Protein AF-A0A1G6M1L0-F1 (afdb_monomer)

Secondary structure (DSSP, 8-state):
-HHHHHHS-SS-EEEEE-S-GGGG-HHHHHHHHHHTTT-EEEEEPPTT-GGG-HHHHHHHHHIIIIITT---SSHHHHHHHHHHHHHHHHHS----------PPPTTS------GGGG---------PPP--------

pLDDT: mean 80.46, std 20.44, range [34.94, 97.5]

Radius of gyration: 22.29 Å; Cα contacts (8 Å, |Δi|>4): 56; chains: 1; bounding box: 56×70×55 Å

Mean predicted aligned error: 12.09 Å

Sequence (138 aa):
MEEVARTYPEGNVHVIWDNLNTHRAYGVWKSFNARHGERFFFHFTPLHASWVNQIELLFAIYTRRVLRHASHYSIFHLRQRTEDFIVQRNRAPQPFKWTFAGFELQTGEPKRIPADARSIRPSTSRRTPASSSSSHGA

Structure (mmCIF, N/CA/C/O backbone):
data_AF-A0A1G6M1L0-F1
#
_entry.id   AF-A0A1G6M1L0-F1
#
loop_
_atom_site.group_PDB
_atom_site.id
_atom_site.type_symbol
_atom_site.label_atom_id
_atom_site.label_alt_id
_atom_site.label_comp_id
_atom_site.label_asym_id
_atom_site.label_entity_id
_atom_site.label_seq_id
_atom_site.pdbx_PDB_ins_code
_atom_site.Cartn_x
_atom_site.Cartn_y
_atom_site.Cartn_z
_atom_site.occupancy
_atom_site.B_iso_or_equiv
_atom_site.auth_seq_id
_atom_site.auth_comp_id
_atom_site.auth_asym_id
_atom_site.auth_atom_id
_atom_site.pdbx_PDB_model_num
ATOM 1 N N . MET A 1 1 ? -10.101 0.063 -4.181 1.00 91.50 1 MET A N 1
ATOM 2 C CA . MET A 1 1 ? -10.795 -0.166 -2.893 1.00 91.50 1 MET A CA 1
ATOM 3 C C . MET A 1 1 ? -12.044 -1.024 -3.048 1.00 91.50 1 MET A C 1
ATOM 5 O O . MET A 1 1 ? -12.170 -1.967 -2.286 1.00 91.50 1 MET A O 1
ATOM 9 N N . GLU A 1 2 ? -12.906 -0.792 -4.046 1.00 95.88 2 GLU A N 1
ATOM 10 C CA . GLU A 1 2 ? -14.069 -1.673 -4.303 1.00 95.88 2 GLU A CA 1
ATOM 11 C C . GLU A 1 2 ? -13.680 -3.146 -4.508 1.00 95.88 2 GLU A C 1
ATOM 13 O O . GLU A 1 2 ? -14.261 -4.042 -3.907 1.00 95.88 2 GLU A O 1
ATOM 18 N N . GLU A 1 3 ? -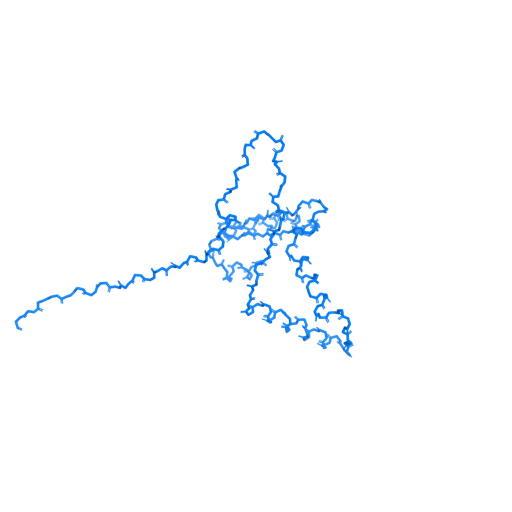12.628 -3.413 -5.286 1.00 96.44 3 GLU A N 1
ATOM 19 C CA . GLU A 1 3 ? -12.129 -4.780 -5.479 1.00 96.44 3 GLU A CA 1
ATOM 20 C C . GLU A 1 3 ? -11.635 -5.432 -4.179 1.00 96.44 3 GLU A C 1
ATOM 22 O O . GLU A 1 3 ? -11.869 -6.619 -3.957 1.00 96.44 3 GLU A O 1
ATOM 27 N N . VAL A 1 4 ? -10.999 -4.654 -3.298 1.00 95.00 4 VAL A N 1
ATOM 28 C CA . VAL A 1 4 ? -10.573 -5.124 -1.971 1.00 95.00 4 VAL A CA 1
ATOM 29 C C . VAL A 1 4 ? -11.801 -5.475 -1.138 1.00 95.00 4 VAL A C 1
ATOM 31 O O . VAL A 1 4 ? -11.840 -6.546 -0.541 1.00 95.00 4 VAL A O 1
ATOM 34 N N . ALA A 1 5 ? -12.828 -4.620 -1.150 1.00 96.62 5 ALA A N 1
ATOM 35 C CA . ALA A 1 5 ? -14.068 -4.874 -0.428 1.00 96.62 5 ALA A CA 1
ATOM 36 C C . ALA A 1 5 ? -14.776 -6.144 -0.914 1.00 96.62 5 ALA A C 1
ATOM 38 O O . ALA A 1 5 ? -15.233 -6.934 -0.094 1.00 96.62 5 ALA A O 1
ATOM 39 N N . ARG A 1 6 ? -14.796 -6.372 -2.232 1.00 96.81 6 ARG A N 1
ATOM 40 C CA . ARG A 1 6 ? -15.367 -7.578 -2.846 1.00 96.81 6 ARG A CA 1
ATOM 41 C C . ARG A 1 6 ? -14.563 -8.841 -2.528 1.00 96.81 6 ARG A C 1
ATOM 43 O O . ARG A 1 6 ? -15.150 -9.894 -2.314 1.00 96.81 6 ARG A O 1
ATOM 50 N N . THR A 1 7 ? -13.235 -8.749 -2.535 1.00 96.06 7 THR A N 1
ATOM 51 C CA . THR A 1 7 ? -12.343 -9.892 -2.269 1.00 96.06 7 THR A CA 1
ATOM 52 C C . THR A 1 7 ? -12.382 -10.313 -0.800 1.00 96.06 7 THR A C 1
ATOM 54 O O . THR A 1 7 ? -12.315 -11.502 -0.499 1.00 96.06 7 THR A O 1
ATOM 57 N N . TYR A 1 8 ? -12.527 -9.349 0.110 1.00 94.88 8 TYR A N 1
ATOM 58 C CA . TYR A 1 8 ? -12.589 -9.573 1.553 1.00 94.88 8 TYR A CA 1
ATOM 59 C C . TYR A 1 8 ? -13.912 -9.033 2.101 1.00 94.88 8 TYR A C 1
ATOM 61 O O . TYR A 1 8 ? -13.888 -7.958 2.696 1.00 94.88 8 TYR A O 1
ATOM 69 N N . PRO A 1 9 ? -15.059 -9.701 1.879 1.00 95.25 9 PRO A N 1
ATOM 70 C CA . PRO A 1 9 ? -16.379 -9.150 2.206 1.00 95.25 9 PRO A CA 1
ATOM 71 C C . PRO A 1 9 ? -16.593 -8.949 3.709 1.00 95.25 9 PRO A C 1
ATOM 73 O O . PRO A 1 9 ? -17.235 -7.985 4.110 1.00 95.25 9 PRO A O 1
ATOM 76 N N . GLU A 1 10 ? -15.979 -9.803 4.526 1.00 94.50 10 GLU A N 1
ATOM 77 C CA . GLU A 1 10 ? -16.162 -9.837 5.974 1.00 94.50 10 GLU A CA 1
ATOM 78 C C . GLU A 1 10 ? -14.927 -9.348 6.736 1.00 94.50 10 GLU A C 1
ATOM 80 O O . GLU A 1 10 ? -13.798 -9.381 6.237 1.00 94.50 10 GLU A O 1
ATOM 85 N N . GLY A 1 11 ? -15.154 -8.946 7.986 1.00 95.38 11 GLY A N 1
ATOM 86 C CA . GLY A 1 11 ? -14.108 -8.559 8.926 1.00 95.38 11 GLY A CA 1
ATOM 87 C C . GLY A 1 11 ? -13.559 -7.144 8.730 1.00 95.38 11 GLY A C 1
ATOM 88 O O . GLY A 1 11 ? -13.833 -6.451 7.743 1.00 95.38 11 GLY A O 1
ATOM 89 N N . ASN A 1 12 ? -12.766 -6.732 9.719 1.00 96.88 12 ASN A N 1
ATOM 90 C CA . ASN A 1 12 ? -12.126 -5.423 9.757 1.00 96.88 12 ASN A CA 1
ATOM 91 C C . ASN A 1 12 ? -10.949 -5.374 8.778 1.00 96.88 12 ASN A C 1
ATOM 93 O O . ASN A 1 12 ? -10.060 -6.227 8.813 1.00 96.88 12 ASN A O 1
ATOM 97 N N . VAL A 1 13 ? -10.916 -4.341 7.938 1.00 96.38 13 VAL A N 1
ATOM 98 C CA . VAL A 1 13 ? -9.836 -4.103 6.976 1.00 96.38 13 VAL A CA 1
ATOM 99 C C . VAL A 1 13 ? -9.058 -2.870 7.402 1.00 96.38 13 VAL A C 1
ATOM 101 O O . VAL A 1 13 ? -9.550 -1.746 7.339 1.00 96.38 13 VAL A O 1
ATOM 104 N N . HIS A 1 14 ? -7.813 -3.080 7.814 1.00 94.38 14 HIS A N 1
ATOM 105 C CA . HIS A 1 14 ? -6.898 -1.998 8.152 1.00 94.38 14 HIS A CA 1
ATOM 106 C C . HIS A 1 14 ? -6.084 -1.601 6.921 1.00 94.38 14 HIS A C 1
ATOM 108 O O . HIS A 1 14 ? -5.327 -2.401 6.373 1.00 94.38 14 HIS A O 1
ATOM 114 N N . VAL A 1 15 ? -6.245 -0.356 6.489 1.00 93.56 15 VAL A N 1
ATOM 115 C CA . VAL A 1 15 ? -5.529 0.233 5.361 1.00 93.56 15 VAL A CA 1
ATOM 116 C C . VAL A 1 15 ? -4.445 1.143 5.918 1.00 93.56 15 VAL A C 1
ATOM 118 O O . VAL A 1 15 ? -4.747 2.098 6.628 1.00 93.56 15 VAL A O 1
ATOM 121 N N . ILE A 1 16 ? -3.188 0.845 5.597 1.00 91.25 16 ILE A N 1
ATOM 122 C CA . ILE A 1 16 ? -2.037 1.669 5.972 1.00 91.25 16 ILE A CA 1
ATOM 123 C C . ILE A 1 16 ? -1.654 2.535 4.770 1.00 91.25 16 ILE A C 1
ATOM 125 O O . ILE A 1 16 ? -1.342 2.002 3.704 1.00 91.25 16 ILE A O 1
ATOM 129 N N . TRP A 1 17 ? -1.683 3.854 4.933 1.00 91.19 17 TRP A N 1
ATOM 130 C CA . TRP A 1 17 ? -1.309 4.830 3.912 1.00 91.19 17 TRP A CA 1
ATOM 131 C C . TRP A 1 17 ? -0.026 5.568 4.265 1.00 91.19 17 TRP A C 1
ATOM 133 O O . TRP A 1 17 ? 0.287 5.797 5.436 1.00 91.19 17 TRP A O 1
ATOM 143 N N . ASP A 1 18 ? 0.687 5.987 3.222 1.00 90.19 18 ASP A N 1
ATOM 144 C CA . ASP A 1 18 ? 1.671 7.051 3.353 1.00 90.19 18 ASP A CA 1
ATOM 145 C C . ASP A 1 18 ? 0.979 8.423 3.456 1.00 90.19 18 ASP A C 1
ATOM 147 O O . ASP A 1 18 ? -0.247 8.546 3.482 1.00 90.19 18 ASP A O 1
ATOM 151 N N . ASN A 1 19 ? 1.779 9.482 3.542 1.00 89.81 19 ASN A N 1
ATOM 152 C CA . ASN A 1 19 ? 1.280 10.839 3.737 1.00 89.81 19 ASN A CA 1
ATOM 153 C C . ASN A 1 19 ? 0.986 11.594 2.428 1.00 89.81 19 ASN A C 1
ATOM 155 O O . ASN A 1 19 ? 0.848 12.820 2.462 1.00 89.81 19 ASN A O 1
ATOM 159 N N . LEU A 1 20 ? 0.876 10.909 1.284 1.00 88.00 20 LEU A N 1
ATOM 160 C CA . LEU A 1 20 ? 0.561 11.559 0.014 1.00 88.00 20 LEU A CA 1
ATOM 161 C C . LEU A 1 20 ? -0.839 12.202 0.052 1.00 88.00 20 LEU A C 1
ATOM 163 O O . LEU A 1 20 ? -1.811 11.608 0.520 1.00 88.00 20 LEU A O 1
ATOM 167 N N . ASN A 1 21 ? -0.963 13.424 -0.481 1.00 87.44 21 ASN A N 1
ATOM 168 C CA . ASN A 1 21 ? -2.194 14.227 -0.402 1.00 87.44 21 ASN A CA 1
ATOM 169 C C . ASN A 1 21 ? -3.442 13.517 -0.953 1.00 87.44 21 ASN A C 1
ATOM 171 O O . ASN A 1 21 ? -4.542 13.732 -0.449 1.00 87.44 21 ASN A O 1
ATOM 175 N N . THR A 1 22 ? -3.286 12.633 -1.940 1.00 87.25 22 THR A N 1
ATOM 176 C CA . THR A 1 22 ? -4.384 11.838 -2.514 1.00 87.25 22 THR A CA 1
ATOM 177 C C . THR A 1 22 ? -5.075 10.935 -1.491 1.00 87.25 22 THR A C 1
ATOM 179 O O . THR A 1 22 ? -6.252 10.613 -1.647 1.00 87.25 22 THR A O 1
ATOM 182 N N . HIS A 1 23 ? -4.389 10.551 -0.413 1.00 87.06 23 HIS A N 1
ATOM 183 C CA . HIS A 1 23 ? -4.969 9.747 0.662 1.00 87.06 23 HIS A CA 1
ATOM 184 C C . HIS A 1 23 ? -5.810 10.572 1.646 1.00 87.06 23 HIS A C 1
ATOM 186 O O . HIS A 1 23 ? -6.656 10.017 2.341 1.00 87.06 23 HIS A O 1
ATOM 192 N N . ARG A 1 24 ? -5.682 11.905 1.652 1.00 88.50 24 ARG A N 1
ATOM 193 C CA . ARG A 1 24 ? -6.420 12.806 2.559 1.00 88.50 24 ARG A CA 1
ATOM 194 C C . ARG A 1 24 ? -7.810 13.204 2.060 1.00 88.50 24 ARG A C 1
ATOM 196 O O . ARG A 1 24 ? -8.431 14.106 2.616 1.00 88.50 24 ARG A O 1
ATOM 203 N N . ALA A 1 25 ? -8.333 12.532 1.037 1.00 90.06 25 ALA A N 1
ATOM 204 C CA . ALA A 1 25 ? -9.700 12.712 0.554 1.00 90.06 25 ALA A CA 1
ATOM 205 C C . ALA A 1 25 ? -10.737 12.129 1.543 1.00 90.06 25 ALA A C 1
ATOM 207 O O . ALA A 1 25 ? -11.486 11.211 1.211 1.00 90.06 25 ALA A O 1
ATOM 208 N N . TYR A 1 26 ? -10.783 12.648 2.776 1.00 88.06 26 TYR A N 1
ATOM 209 C CA . TYR A 1 26 ? -11.549 12.083 3.894 1.00 88.06 26 TYR A CA 1
ATOM 210 C C . TYR A 1 26 ? -13.027 11.860 3.570 1.00 88.06 26 TYR A C 1
ATOM 212 O O . TYR A 1 26 ? -13.585 10.839 3.960 1.00 88.06 26 TYR A O 1
ATOM 220 N N . GLY A 1 27 ? -13.653 12.774 2.820 1.00 93.75 27 GLY A N 1
ATOM 221 C CA . GLY A 1 27 ? -15.043 12.622 2.384 1.00 93.75 27 GLY A CA 1
ATOM 222 C C . GLY A 1 27 ? -15.254 11.369 1.531 1.00 93.75 27 GLY A C 1
ATOM 223 O O . GLY A 1 27 ? -16.160 10.588 1.804 1.00 93.75 27 GLY A O 1
ATOM 224 N N . VAL A 1 28 ? -14.362 11.121 0.566 1.00 94.38 28 VAL A N 1
ATOM 225 C CA . VAL A 1 28 ? -14.421 9.942 -0.314 1.00 94.38 28 VAL A CA 1
ATOM 226 C C . VAL A 1 28 ? -14.307 8.658 0.501 1.00 94.38 28 VAL A C 1
ATOM 228 O O . VAL A 1 28 ? -15.101 7.736 0.319 1.00 94.38 28 VAL A O 1
ATOM 231 N N . TRP A 1 29 ? -13.356 8.602 1.434 1.00 94.81 29 TRP A N 1
ATOM 232 C CA . TRP A 1 29 ? -13.102 7.401 2.231 1.00 94.81 29 TRP A CA 1
ATOM 233 C C . TRP A 1 29 ? -14.160 7.154 3.301 1.00 94.81 29 TRP A C 1
ATOM 235 O O . TRP A 1 29 ? -14.521 6.002 3.537 1.00 94.81 29 TRP A O 1
ATOM 245 N N . LYS A 1 30 ? -14.727 8.219 3.877 1.00 95.38 30 LYS A N 1
ATOM 246 C CA . LYS A 1 30 ? -15.879 8.133 4.779 1.00 95.38 30 LYS A CA 1
ATOM 247 C C . LYS A 1 30 ? -17.104 7.584 4.047 1.00 95.38 30 LYS A C 1
ATOM 249 O O . LYS A 1 30 ? -17.701 6.616 4.510 1.00 95.38 30 LYS A O 1
ATOM 254 N N . SER A 1 31 ? -17.441 8.142 2.883 1.00 97.06 31 SER A N 1
ATOM 255 C CA . SER A 1 31 ? -18.556 7.657 2.060 1.00 97.06 31 SER A CA 1
ATOM 256 C C . SER A 1 31 ? -18.330 6.232 1.555 1.00 97.06 31 SER A C 1
ATOM 258 O O . SER A 1 31 ? -19.268 5.444 1.506 1.00 97.06 31 SER A O 1
ATOM 260 N N . PHE A 1 32 ? -17.094 5.875 1.195 1.00 96.94 32 PHE A N 1
ATOM 261 C CA . PHE A 1 32 ? -16.733 4.498 0.864 1.00 96.94 32 PHE A CA 1
ATOM 262 C C . PHE A 1 32 ? -16.967 3.560 2.054 1.00 96.94 32 PHE A C 1
ATOM 264 O O . PHE A 1 32 ? -17.650 2.555 1.897 1.00 96.94 32 PHE A O 1
ATOM 271 N N . ASN A 1 33 ? -16.465 3.896 3.244 1.00 97.00 33 ASN A N 1
ATOM 272 C CA . ASN A 1 33 ? -16.583 3.021 4.408 1.00 97.00 33 ASN A CA 1
ATOM 273 C C . ASN A 1 33 ? -18.043 2.821 4.847 1.00 97.00 33 ASN A C 1
ATOM 275 O O . ASN A 1 33 ? -18.448 1.699 5.136 1.00 97.00 33 ASN A O 1
ATOM 279 N N . ALA A 1 34 ? -18.856 3.882 4.808 1.00 97.50 34 ALA A N 1
ATOM 280 C CA . ALA A 1 34 ? -20.285 3.804 5.113 1.00 97.50 34 ALA A CA 1
ATOM 281 C C . ALA A 1 34 ? -21.033 2.832 4.180 1.00 97.50 34 ALA A C 1
ATOM 283 O O . ALA A 1 34 ? -21.875 2.062 4.633 1.00 97.50 34 ALA A O 1
ATOM 284 N N . ARG A 1 35 ? -20.685 2.803 2.883 1.00 97.19 35 ARG A N 1
ATOM 285 C CA . ARG A 1 35 ? -21.260 1.844 1.918 1.00 97.19 35 ARG A CA 1
ATOM 286 C C . ARG A 1 35 ? -20.845 0.394 2.173 1.00 97.19 35 ARG A C 1
ATOM 288 O O . ARG A 1 35 ? -21.503 -0.509 1.671 1.00 97.19 35 ARG A O 1
ATOM 295 N N . HIS A 1 36 ? -19.767 0.180 2.922 1.00 96.81 36 HIS A N 1
ATOM 296 C CA . HIS A 1 36 ? -19.167 -1.131 3.173 1.00 96.81 36 HIS A CA 1
ATOM 297 C C . HIS A 1 36 ? -19.256 -1.557 4.646 1.00 96.81 36 HIS A C 1
ATOM 299 O O . HIS A 1 36 ? -18.444 -2.361 5.097 1.00 96.81 36 HIS A O 1
ATOM 305 N N . GLY A 1 37 ? -20.232 -1.031 5.395 1.00 96.12 37 GLY A N 1
ATOM 306 C CA . GLY A 1 37 ? -20.527 -1.473 6.764 1.00 96.12 37 GLY A CA 1
ATOM 307 C C . GLY A 1 37 ? -19.519 -1.009 7.818 1.00 96.12 37 GLY A C 1
ATOM 308 O O . GLY A 1 37 ? -19.313 -1.703 8.805 1.00 96.12 37 GLY A O 1
ATOM 309 N N . GLU A 1 38 ? -18.856 0.128 7.592 1.00 96.88 38 GLU A N 1
ATOM 310 C CA . GLU A 1 38 ? -17.917 0.769 8.531 1.00 96.88 38 GLU A CA 1
ATOM 311 C C . GLU A 1 38 ? -16.696 -0.072 8.954 1.00 96.88 38 GLU A C 1
ATOM 313 O O . GLU A 1 38 ? -15.996 0.251 9.910 1.00 96.88 38 GLU A O 1
ATOM 318 N N . ARG A 1 39 ? -16.374 -1.123 8.202 1.00 96.25 39 ARG A N 1
ATOM 319 C CA . ARG A 1 39 ? -15.307 -2.080 8.537 1.00 96.25 39 ARG A CA 1
ATOM 320 C C . ARG A 1 39 ? -13.896 -1.684 8.083 1.00 96.25 39 ARG A C 1
ATOM 322 O O . ARG A 1 39 ? -12.943 -2.408 8.370 1.00 96.25 39 ARG A O 1
ATOM 329 N N . PHE A 1 40 ? -13.738 -0.588 7.340 1.00 97.00 40 PHE A N 1
ATOM 330 C CA . PHE A 1 40 ? -12.434 -0.092 6.890 1.00 97.00 40 PHE A CA 1
ATOM 331 C C . PHE A 1 40 ? -11.860 0.945 7.857 1.00 97.00 40 PHE A C 1
ATOM 333 O O . PHE A 1 40 ? -12.456 1.990 8.106 1.00 97.00 40 PHE A O 1
ATOM 340 N N . PHE A 1 41 ? -10.647 0.691 8.336 1.00 95.50 41 PHE A N 1
ATOM 341 C C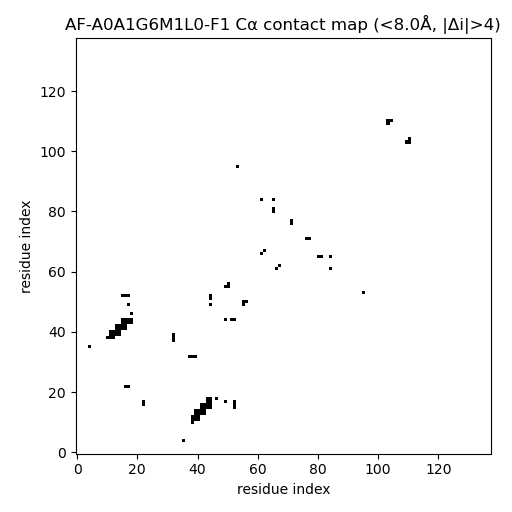A . PHE A 1 41 ? -9.903 1.582 9.221 1.00 95.50 41 PHE A CA 1
ATOM 342 C C . PHE A 1 41 ? -8.687 2.120 8.478 1.00 95.50 41 P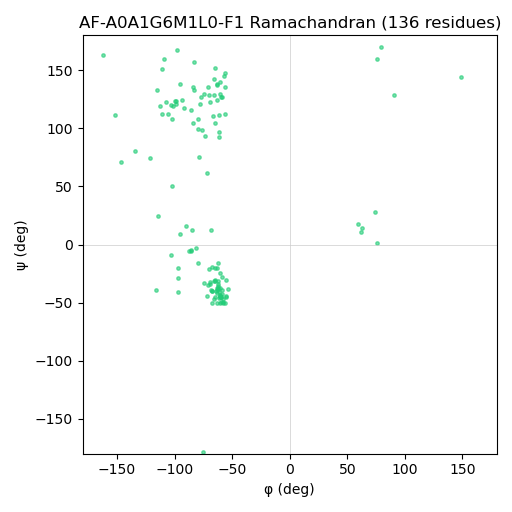HE A C 1
ATOM 344 O O . PHE A 1 41 ? -7.825 1.347 8.060 1.00 95.50 41 PHE A O 1
ATOM 351 N N . PHE A 1 42 ? -8.614 3.437 8.316 1.00 93.75 42 PHE A N 1
ATOM 352 C CA . PHE A 1 42 ? -7.549 4.098 7.569 1.00 93.75 42 PHE A CA 1
ATOM 353 C C . PHE A 1 42 ? -6.523 4.696 8.527 1.00 93.75 42 PHE A C 1
ATOM 355 O O . PHE A 1 42 ? -6.849 5.572 9.326 1.00 93.75 42 PHE A O 1
ATOM 362 N N . HIS A 1 43 ? -5.283 4.227 8.426 1.00 91.31 43 HIS A N 1
ATOM 363 C CA . HIS A 1 43 ? -4.164 4.648 9.259 1.00 91.31 43 HIS A CA 1
ATOM 364 C C . HIS A 1 43 ? -3.115 5.339 8.401 1.00 91.31 43 HIS A C 1
ATOM 366 O O . HIS A 1 43 ? -2.710 4.805 7.371 1.00 91.31 43 HIS A O 1
ATOM 372 N N . PHE A 1 44 ? -2.631 6.491 8.849 1.00 90.31 44 PHE A N 1
ATOM 373 C CA . PHE A 1 44 ? -1.478 7.148 8.241 1.00 90.31 44 PHE A CA 1
ATOM 374 C C . PHE A 1 44 ? -0.211 6.765 8.996 1.00 90.31 44 PHE A C 1
ATOM 376 O O . PHE A 1 44 ? -0.202 6.728 10.230 1.00 90.31 44 PHE A O 1
ATOM 383 N N . THR A 1 45 ? 0.872 6.502 8.270 1.00 89.81 45 THR A N 1
ATOM 384 C CA . THR A 1 45 ? 2.190 6.373 8.896 1.00 89.81 45 THR A CA 1
ATOM 385 C C . THR A 1 45 ? 2.623 7.709 9.513 1.00 89.81 45 THR A C 1
ATOM 387 O O . THR A 1 45 ? 2.211 8.773 9.034 1.00 89.81 45 THR A O 1
ATOM 390 N N . PRO A 1 46 ? 3.453 7.704 10.574 1.00 88.31 46 PRO A N 1
ATOM 391 C CA . PRO A 1 46 ? 3.995 8.942 11.116 1.00 88.31 46 PRO A CA 1
ATOM 392 C C . PRO A 1 46 ? 4.746 9.738 10.046 1.00 88.31 46 PRO A C 1
ATOM 394 O O . PRO A 1 46 ? 5.371 9.172 9.141 1.00 88.31 46 PRO A O 1
ATOM 397 N N . LEU A 1 47 ? 4.709 11.066 10.166 1.00 86.56 47 LEU A N 1
ATOM 398 C CA . LEU A 1 47 ? 5.454 11.945 9.271 1.00 86.56 47 LEU A CA 1
ATOM 399 C C . LEU A 1 47 ? 6.941 11.577 9.303 1.00 86.56 47 LEU A C 1
ATOM 401 O O . LEU A 1 47 ? 7.510 11.332 10.365 1.00 86.56 47 LEU A O 1
ATOM 405 N N . HIS A 1 48 ? 7.555 11.520 8.122 1.00 82.75 48 HIS A N 1
ATOM 406 C CA . HIS A 1 48 ? 8.963 11.150 7.934 1.00 82.75 48 HIS A CA 1
ATOM 407 C C . HIS A 1 48 ? 9.342 9.725 8.395 1.00 82.75 48 HIS A C 1
ATOM 409 O O . HIS A 1 48 ? 10.521 9.380 8.402 1.00 82.75 48 HIS A O 1
ATOM 415 N N . ALA A 1 49 ? 8.373 8.857 8.713 1.00 84.69 49 ALA A N 1
ATOM 416 C CA . ALA A 1 49 ? 8.611 7.466 9.108 1.00 84.69 49 ALA A CA 1
ATOM 417 C C . ALA A 1 49 ? 8.321 6.485 7.961 1.00 84.69 49 ALA A C 1
ATOM 419 O O . ALA A 1 49 ? 7.612 5.495 8.106 1.00 84.69 49 ALA A O 1
ATOM 420 N N . SER A 1 50 ? 8.894 6.756 6.795 1.00 82.56 50 SER A N 1
ATOM 421 C CA . SER A 1 50 ? 8.699 5.949 5.585 1.00 82.56 50 SER A CA 1
ATOM 422 C C . SER A 1 50 ? 9.130 4.474 5.786 1.00 82.56 50 SER A C 1
ATOM 424 O O . SER A 1 50 ? 8.530 3.535 5.271 1.00 82.56 50 SER A O 1
ATOM 426 N N . TRP A 1 51 ? 10.090 4.238 6.686 1.00 84.56 51 TRP A N 1
ATOM 427 C CA . TRP A 1 51 ? 10.580 2.909 7.060 1.00 84.56 51 TRP A CA 1
ATOM 428 C C . TRP A 1 51 ? 9.546 2.002 7.757 1.00 84.56 51 TRP A C 1
ATOM 430 O O . TRP A 1 51 ? 9.729 0.784 7.734 1.00 84.56 51 TRP A O 1
ATOM 440 N N . VAL A 1 52 ? 8.464 2.543 8.345 1.00 86.38 52 VAL A N 1
ATOM 441 C CA . VAL A 1 52 ? 7.348 1.719 8.869 1.00 86.38 52 VAL A CA 1
ATOM 442 C C . VAL A 1 52 ? 6.307 1.376 7.802 1.00 86.38 52 VAL A C 1
ATOM 444 O O . VAL A 1 52 ? 5.369 0.622 8.066 1.00 86.38 52 VAL A O 1
ATOM 447 N N . ASN A 1 53 ? 6.445 1.904 6.587 1.00 89.56 53 ASN A N 1
ATOM 448 C CA . ASN A 1 53 ? 5.494 1.678 5.514 1.00 89.56 53 ASN A CA 1
ATOM 449 C C . ASN A 1 53 ? 5.807 0.381 4.746 1.00 89.56 53 ASN A C 1
ATOM 451 O O . ASN A 1 53 ? 6.828 0.252 4.068 1.00 89.56 53 ASN A O 1
ATOM 455 N N . GLN A 1 54 ? 4.904 -0.599 4.810 1.00 90.56 54 GLN A N 1
ATOM 456 C CA . GLN A 1 54 ? 5.111 -1.923 4.206 1.00 90.56 54 GLN A CA 1
ATOM 457 C C . GLN A 1 54 ? 5.276 -1.880 2.683 1.00 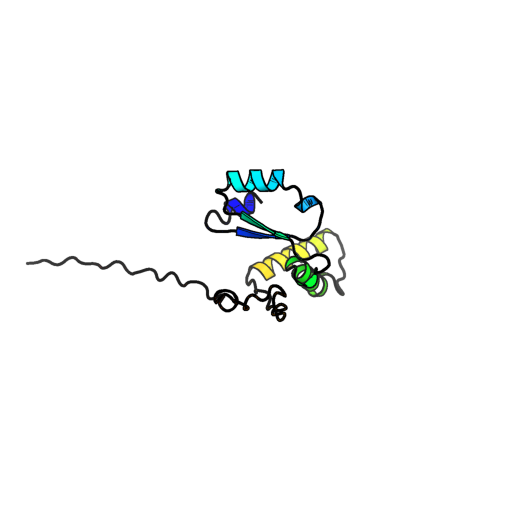90.56 54 GLN A C 1
ATOM 459 O O . GLN A 1 54 ? 6.031 -2.688 2.132 1.00 90.56 54 GLN A O 1
ATOM 464 N N . ILE A 1 55 ? 4.591 -0.959 1.996 1.00 91.50 55 ILE A N 1
ATOM 465 C CA . ILE A 1 55 ? 4.706 -0.851 0.536 1.00 91.50 55 ILE A CA 1
ATOM 466 C C . ILE A 1 55 ? 6.088 -0.337 0.121 1.00 91.50 55 ILE A C 1
ATOM 468 O O . ILE A 1 55 ? 6.655 -0.807 -0.863 1.00 91.50 55 ILE A O 1
ATOM 472 N N . GLU A 1 56 ? 6.700 0.538 0.916 1.00 91.62 56 GLU A N 1
ATOM 473 C CA . GLU A 1 56 ? 8.063 1.009 0.663 1.00 91.62 56 GLU A CA 1
ATOM 474 C C . GLU A 1 56 ? 9.087 -0.109 0.861 1.00 91.62 56 GLU A C 1
ATOM 476 O O . GLU A 1 56 ? 10.003 -0.276 0.052 1.00 91.62 56 GLU A O 1
ATOM 481 N N . LEU A 1 57 ? 8.894 -0.955 1.878 1.00 91.50 57 LEU A N 1
ATOM 482 C CA . LEU A 1 57 ? 9.706 -2.160 2.061 1.00 91.50 57 LEU A CA 1
ATOM 483 C C . LEU A 1 57 ? 9.537 -3.144 0.891 1.00 91.50 57 LEU A C 1
ATOM 485 O O . LEU A 1 57 ? 10.520 -3.751 0.448 1.00 91.50 57 LEU A O 1
ATOM 489 N N . LEU A 1 58 ? 8.317 -3.294 0.358 1.00 93.31 58 LEU A N 1
ATOM 490 C CA . LEU A 1 58 ? 8.061 -4.074 -0.856 1.00 93.31 58 LEU A CA 1
ATOM 491 C C . LEU A 1 58 ? 8.854 -3.508 -2.039 1.00 93.31 58 LEU A C 1
ATOM 493 O O . LEU A 1 58 ? 9.555 -4.275 -2.706 1.00 93.31 58 LEU A O 1
ATOM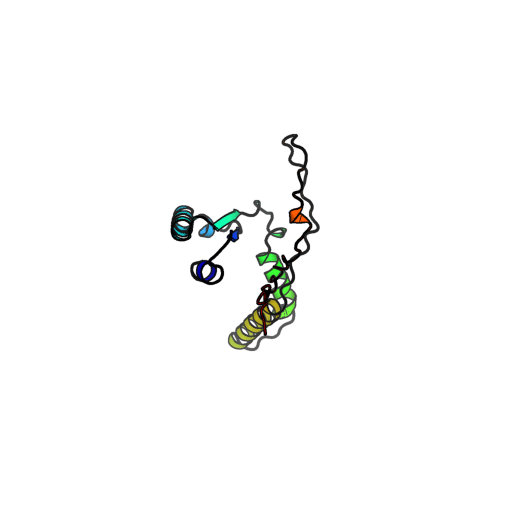 497 N N . PHE A 1 59 ? 8.793 -2.194 -2.268 1.00 93.81 59 PHE A N 1
ATOM 498 C CA . PHE A 1 59 ? 9.536 -1.533 -3.341 1.00 93.81 59 PHE A CA 1
ATOM 499 C C . PHE A 1 59 ? 11.044 -1.678 -3.172 1.00 93.81 59 PHE A C 1
ATOM 501 O O . PHE A 1 59 ? 11.741 -1.963 -4.141 1.00 93.81 59 PHE A O 1
ATOM 508 N N . ALA A 1 60 ? 11.568 -1.615 -1.949 1.00 93.25 60 ALA A N 1
ATOM 509 C CA . ALA A 1 60 ? 12.983 -1.867 -1.703 1.00 93.25 60 ALA A CA 1
ATOM 510 C C . ALA A 1 60 ? 13.394 -3.309 -2.073 1.00 93.25 60 ALA A C 1
ATOM 512 O O . ALA A 1 60 ? 14.513 -3.542 -2.539 1.00 93.25 60 ALA A O 1
ATOM 513 N N . ILE A 1 61 ? 12.522 -4.301 -1.864 1.00 94.19 61 ILE A N 1
ATOM 514 C CA . ILE A 1 61 ? 12.777 -5.688 -2.291 1.00 94.19 61 ILE A CA 1
ATOM 515 C C . ILE A 1 61 ? 12.669 -5.810 -3.812 1.00 94.19 61 ILE A C 1
ATOM 517 O O . ILE A 1 61 ? 13.536 -6.428 -4.430 1.00 94.19 61 ILE A O 1
ATOM 521 N N . TYR A 1 62 ? 11.639 -5.206 -4.402 1.00 95.75 62 TYR A N 1
ATOM 522 C CA . TYR A 1 62 ? 11.438 -5.160 -5.846 1.00 95.75 62 TYR A CA 1
ATOM 523 C C . TYR A 1 62 ? 12.653 -4.556 -6.557 1.00 95.75 62 TYR A C 1
ATOM 525 O O . TYR A 1 62 ? 13.239 -5.200 -7.424 1.00 95.75 62 TYR A O 1
ATOM 533 N N . THR A 1 63 ? 13.127 -3.393 -6.109 1.00 96.31 63 THR A N 1
ATOM 534 C CA . THR A 1 63 ? 14.320 -2.741 -6.652 1.00 96.31 63 THR A CA 1
ATOM 535 C C . THR A 1 63 ? 15.528 -3.663 -6.608 1.00 96.31 63 THR A C 1
ATOM 537 O O . THR A 1 63 ? 16.230 -3.784 -7.603 1.00 96.31 63 THR A O 1
ATOM 540 N N . ARG A 1 64 ? 15.774 -4.366 -5.496 1.00 95.50 64 ARG A N 1
ATOM 541 C CA . ARG A 1 64 ? 16.924 -5.281 -5.388 1.00 95.50 64 ARG A CA 1
ATOM 542 C C . ARG A 1 64 ? 16.804 -6.525 -6.272 1.00 95.50 64 ARG A C 1
ATOM 544 O O . ARG A 1 64 ? 17.834 -7.036 -6.688 1.00 95.50 64 ARG A O 1
ATOM 551 N N . ARG A 1 65 ? 15.590 -7.036 -6.507 1.00 92.50 65 ARG A N 1
ATOM 552 C CA . ARG A 1 65 ? 15.365 -8.314 -7.210 1.00 92.50 65 ARG A CA 1
ATOM 553 C C . ARG A 1 65 ? 15.059 -8.175 -8.698 1.00 92.50 65 ARG A C 1
ATOM 555 O O . ARG A 1 65 ? 15.319 -9.113 -9.441 1.00 92.50 65 ARG A O 1
ATOM 562 N N . VAL A 1 66 ? 14.462 -7.061 -9.108 1.00 94.44 66 VAL A N 1
ATOM 563 C CA . VAL A 1 66 ? 13.954 -6.871 -10.473 1.00 94.44 66 VAL A CA 1
ATOM 564 C C . VAL A 1 66 ? 14.680 -5.753 -11.202 1.00 94.44 66 VAL A C 1
ATOM 566 O O . VAL A 1 66 ? 14.944 -5.918 -12.383 1.00 94.44 66 VAL A O 1
ATOM 569 N N . LEU A 1 67 ? 15.013 -4.648 -10.526 1.00 94.69 67 LEU A N 1
ATOM 570 C CA . LEU A 1 67 ? 15.592 -3.471 -11.188 1.00 94.69 67 LEU A CA 1
ATOM 571 C C . LEU A 1 67 ? 17.121 -3.422 -11.106 1.00 94.69 67 LEU A C 1
ATOM 573 O O . LEU A 1 67 ? 17.800 -3.039 -12.055 1.00 94.69 67 LEU A O 1
ATOM 577 N N . ARG A 1 68 ? 17.689 -3.768 -9.949 1.00 93.25 68 ARG A N 1
ATOM 578 C CA . ARG A 1 68 ? 19.122 -3.632 -9.694 1.00 93.25 68 ARG A CA 1
ATOM 579 C C . ARG A 1 68 ? 19.889 -4.639 -10.553 1.00 93.25 68 ARG A C 1
ATOM 581 O O . ARG A 1 68 ? 19.667 -5.838 -10.437 1.00 93.25 68 ARG A O 1
ATOM 588 N N . HIS A 1 69 ? 20.812 -4.128 -11.368 1.00 89.06 69 HIS A N 1
ATOM 589 C CA . HIS A 1 69 ? 21.613 -4.889 -12.340 1.00 89.06 69 HIS A CA 1
ATOM 590 C C . HIS A 1 69 ? 20.807 -5.565 -13.460 1.00 89.06 69 HIS A C 1
ATOM 592 O O . HIS A 1 69 ? 21.344 -6.413 -14.171 1.00 89.06 69 HIS A O 1
ATOM 598 N N . ALA A 1 70 ? 19.539 -5.198 -13.648 1.00 88.44 70 ALA A N 1
ATOM 599 C CA . ALA A 1 70 ? 18.744 -5.740 -14.736 1.00 88.44 70 ALA A CA 1
ATOM 600 C C . ALA A 1 70 ? 18.987 -4.967 -16.036 1.00 88.44 70 ALA A C 1
ATOM 602 O O . ALA A 1 70 ? 18.986 -3.737 -16.058 1.00 88.44 70 ALA A O 1
ATOM 603 N N . SER A 1 71 ? 19.151 -5.706 -17.132 1.00 88.25 71 SER A N 1
ATOM 604 C CA . SER A 1 71 ? 19.094 -5.158 -18.484 1.00 88.25 71 SER A CA 1
ATOM 605 C C . SER A 1 71 ? 17.733 -5.501 -19.083 1.00 88.25 71 SER A C 1
ATOM 607 O O . SER A 1 71 ? 17.433 -6.665 -19.365 1.00 88.25 71 SER A O 1
ATOM 609 N N . HIS A 1 72 ? 16.869 -4.496 -19.218 1.00 89.00 72 HIS A N 1
ATOM 610 C CA . HIS A 1 72 ? 15.572 -4.648 -19.868 1.00 89.00 72 HIS A CA 1
ATOM 611 C C . HIS A 1 72 ? 15.665 -4.132 -21.300 1.00 89.00 72 HIS A C 1
ATOM 613 O O . HIS A 1 72 ? 15.994 -2.975 -21.525 1.00 89.00 72 HIS A O 1
ATOM 619 N N . TYR A 1 73 ? 15.336 -4.984 -22.267 1.00 91.69 73 TYR A N 1
ATOM 620 C CA . TYR A 1 73 ? 15.368 -4.640 -23.689 1.00 91.69 73 TYR A CA 1
ATOM 621 C C . TYR A 1 73 ? 14.061 -4.000 -24.192 1.00 91.69 73 TYR A C 1
ATOM 623 O O . TYR A 1 73 ? 13.991 -3.576 -25.340 1.00 91.69 73 TYR A O 1
ATOM 631 N N . SER A 1 74 ? 13.013 -3.928 -23.360 1.00 95.75 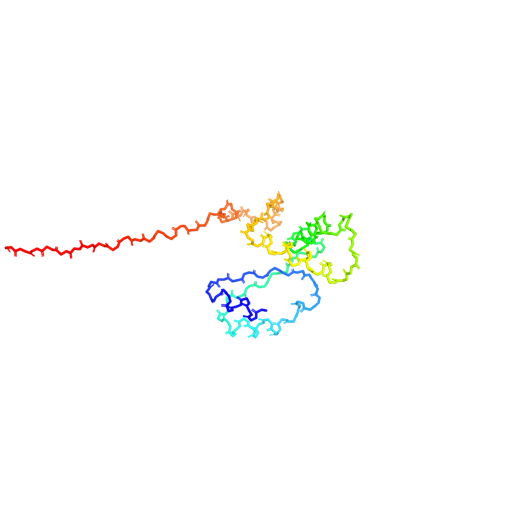74 SER A N 1
ATOM 632 C CA . SER A 1 74 ? 11.766 -3.216 -23.665 1.00 95.75 74 SER A CA 1
ATOM 633 C C . SER A 1 74 ? 10.936 -2.941 -22.405 1.00 95.75 74 SER A C 1
ATOM 635 O O . SER A 1 74 ? 11.104 -3.593 -21.369 1.00 95.75 74 SER A O 1
ATOM 637 N N . ILE A 1 75 ? 9.979 -2.014 -22.515 1.00 96.12 75 ILE A N 1
ATOM 638 C CA . ILE A 1 75 ? 8.966 -1.760 -21.474 1.00 96.12 75 ILE A CA 1
ATOM 639 C C . ILE A 1 75 ? 8.117 -3.014 -21.228 1.00 96.12 75 ILE A C 1
ATOM 641 O O . ILE A 1 75 ? 7.783 -3.318 -20.086 1.00 96.12 75 ILE A O 1
ATOM 645 N N . PHE A 1 76 ? 7.808 -3.774 -22.283 1.00 97.00 76 PHE A N 1
ATOM 646 C CA . PHE A 1 76 ? 7.071 -5.030 -22.164 1.00 97.00 76 PHE A CA 1
ATOM 647 C C . PHE A 1 76 ? 7.830 -6.047 -21.302 1.00 97.00 76 PHE A C 1
ATOM 649 O O . PHE A 1 76 ? 7.250 -6.632 -20.391 1.00 97.00 76 PHE A O 1
ATOM 656 N N . HIS A 1 77 ? 9.141 -6.195 -21.516 1.00 95.50 77 HIS A N 1
ATOM 657 C CA . HIS A 1 77 ? 9.957 -7.096 -20.704 1.00 95.50 77 HIS A CA 1
ATOM 658 C C . HIS A 1 77 ? 10.000 -6.657 -19.233 1.00 95.50 77 HIS A C 1
ATOM 660 O O . HIS A 1 77 ? 9.863 -7.492 -18.341 1.00 95.50 77 HIS A O 1
ATOM 666 N N . LEU A 1 78 ? 10.135 -5.355 -18.956 1.00 95.62 78 LEU A N 1
ATOM 667 C CA . LEU A 1 78 ? 10.050 -4.833 -17.587 1.00 95.62 78 LEU A CA 1
ATOM 668 C C . LEU A 1 78 ? 8.686 -5.134 -16.946 1.00 95.62 78 LEU A C 1
ATOM 670 O O . LEU A 1 78 ? 8.633 -5.597 -15.805 1.00 95.62 78 LEU A O 1
ATOM 674 N N . ARG A 1 79 ? 7.590 -4.913 -17.680 1.00 97.00 79 ARG A N 1
ATOM 675 C CA . ARG A 1 79 ? 6.233 -5.209 -17.209 1.00 97.00 79 ARG A CA 1
ATOM 676 C C . ARG A 1 79 ? 6.081 -6.682 -16.845 1.00 97.00 79 ARG A C 1
ATOM 678 O O . ARG A 1 79 ? 5.676 -6.975 -15.725 1.00 97.00 79 ARG A O 1
ATOM 685 N N . GLN A 1 80 ? 6.487 -7.586 -17.735 1.00 96.44 80 GLN A N 1
ATOM 686 C CA . GLN A 1 80 ? 6.405 -9.024 -17.489 1.00 96.44 80 GLN A CA 1
ATOM 687 C C . GLN A 1 80 ? 7.190 -9.417 -16.231 1.00 96.44 80 GLN A C 1
ATOM 689 O O . GLN A 1 80 ? 6.651 -10.070 -15.343 1.00 96.44 80 GLN A O 1
ATOM 694 N N . ARG A 1 81 ?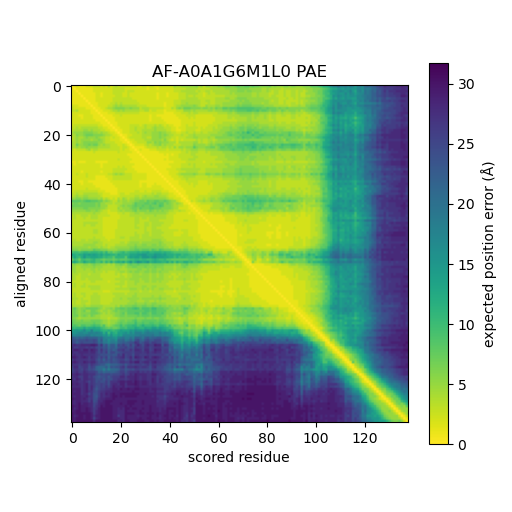 8.432 -8.932 -16.075 1.00 95.75 81 ARG A N 1
ATOM 695 C CA . ARG A 1 81 ? 9.222 -9.206 -14.861 1.00 95.75 81 ARG A CA 1
ATOM 696 C C . ARG A 1 81 ? 8.589 -8.639 -13.587 1.00 95.75 81 ARG A C 1
ATOM 698 O O . ARG A 1 81 ? 8.771 -9.208 -12.511 1.00 95.75 81 ARG A O 1
ATOM 705 N N . THR A 1 82 ? 7.875 -7.521 -13.697 1.00 96.56 82 THR A N 1
ATOM 706 C CA . THR A 1 82 ? 7.126 -6.921 -12.585 1.00 96.56 82 THR A CA 1
ATOM 707 C C . THR A 1 82 ? 5.960 -7.815 -12.181 1.00 96.56 82 THR A C 1
ATOM 709 O O . THR A 1 82 ? 5.818 -8.148 -11.005 1.00 96.56 82 THR A O 1
ATOM 712 N N . GLU A 1 83 ? 5.154 -8.237 -13.152 1.00 97.44 83 GLU A N 1
ATOM 713 C CA . GLU A 1 83 ? 4.009 -9.124 -12.945 1.00 97.44 83 GLU A CA 1
ATOM 714 C C . GLU A 1 83 ? 4.464 -10.473 -12.362 1.00 97.44 83 GLU A C 1
ATOM 716 O O . GLU A 1 83 ? 3.932 -10.906 -11.337 1.00 97.44 83 GLU A O 1
ATOM 721 N N . ASP A 1 84 ? 5.530 -11.067 -12.908 1.00 96.31 84 ASP A N 1
ATOM 722 C CA . ASP A 1 84 ? 6.137 -12.304 -12.403 1.00 96.31 84 ASP A CA 1
ATOM 723 C C . ASP A 1 84 ? 6.607 -12.168 -10.947 1.00 96.31 84 ASP A C 1
ATOM 725 O O . ASP A 1 84 ? 6.371 -13.059 -10.125 1.00 96.31 84 ASP A O 1
ATOM 729 N N . PHE A 1 85 ? 7.240 -11.042 -10.594 1.00 95.50 85 PHE A N 1
ATOM 730 C CA . PHE A 1 85 ? 7.655 -10.765 -9.217 1.00 95.50 85 PHE A CA 1
ATOM 731 C C . PHE A 1 85 ? 6.459 -10.718 -8.259 1.00 95.50 85 PHE A C 1
ATOM 733 O O . PHE A 1 85 ? 6.524 -11.300 -7.170 1.00 95.50 85 PHE A O 1
ATOM 740 N N . ILE A 1 86 ? 5.369 -10.051 -8.651 1.00 96.31 86 ILE A N 1
ATOM 741 C CA . ILE A 1 86 ? 4.152 -9.961 -7.836 1.00 96.31 86 ILE A CA 1
ATOM 742 C C . ILE A 1 86 ? 3.500 -11.339 -7.690 1.00 96.31 86 ILE A C 1
ATOM 744 O O . ILE A 1 86 ? 3.208 -11.750 -6.565 1.00 96.31 86 ILE A O 1
ATOM 748 N N . VAL A 1 87 ? 3.342 -12.091 -8.785 1.00 96.56 87 VAL A N 1
ATOM 749 C CA . VAL A 1 87 ? 2.790 -13.456 -8.763 1.00 96.56 87 VAL A CA 1
ATOM 750 C C . VAL A 1 87 ? 3.623 -14.361 -7.860 1.00 96.56 87 VAL A C 1
ATOM 752 O O . VAL A 1 87 ? 3.075 -15.030 -6.982 1.00 96.56 87 VAL A O 1
ATOM 755 N N . GLN A 1 88 ? 4.947 -14.366 -8.025 1.00 94.75 88 GLN A N 1
ATOM 756 C CA . GLN A 1 88 ? 5.838 -15.195 -7.217 1.00 94.75 88 GLN A CA 1
ATOM 757 C C . GLN A 1 88 ? 5.735 -14.844 -5.7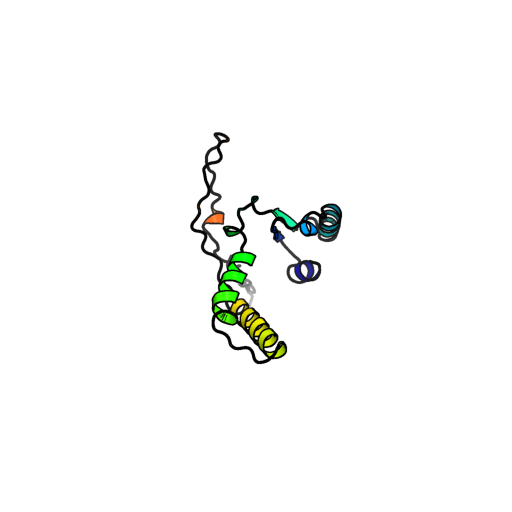32 1.00 94.75 88 GLN A C 1
ATOM 759 O O . GLN A 1 88 ? 5.677 -15.742 -4.890 1.00 94.75 88 GLN A O 1
ATOM 764 N N . ARG A 1 89 ? 5.693 -13.552 -5.396 1.00 93.38 89 ARG A N 1
ATOM 765 C CA . ARG A 1 89 ? 5.578 -13.119 -4.003 1.00 93.38 89 ARG A CA 1
ATOM 766 C C . ARG A 1 89 ? 4.224 -13.490 -3.396 1.00 93.38 89 ARG A C 1
ATOM 768 O O . ARG A 1 89 ? 4.189 -13.940 -2.253 1.00 93.38 89 ARG A O 1
ATOM 775 N N . ASN A 1 90 ? 3.138 -13.349 -4.153 1.00 93.56 90 ASN A N 1
ATOM 776 C CA . ASN A 1 90 ? 1.783 -13.666 -3.696 1.00 93.56 90 ASN A CA 1
ATOM 777 C C . ASN A 1 90 ? 1.538 -15.172 -3.517 1.00 93.56 90 ASN A C 1
ATOM 779 O O . ASN A 1 90 ? 0.648 -15.542 -2.758 1.00 93.56 90 ASN A O 1
ATOM 783 N N . ARG A 1 91 ? 2.333 -16.050 -4.150 1.00 95.50 91 ARG A N 1
ATOM 784 C CA . ARG A 1 91 ? 2.268 -17.508 -3.911 1.00 95.50 91 ARG A CA 1
ATOM 785 C C . ARG A 1 91 ? 2.670 -17.903 -2.488 1.00 95.50 91 ARG A C 1
ATOM 787 O O . ARG A 1 91 ? 2.180 -18.903 -1.979 1.00 95.50 91 ARG A O 1
ATOM 794 N N . ALA A 1 92 ? 3.568 -17.147 -1.860 1.00 89.75 92 ALA A N 1
ATOM 795 C CA . ALA A 1 92 ? 4.043 -17.412 -0.504 1.00 89.75 92 ALA A CA 1
ATOM 796 C C . ALA A 1 92 ? 4.336 -16.087 0.221 1.00 89.75 92 ALA A C 1
ATOM 798 O O . ALA A 1 92 ? 5.507 -15.738 0.427 1.00 89.75 92 ALA A O 1
ATOM 799 N N . PRO A 1 93 ? 3.293 -15.315 0.582 1.00 88.94 93 PRO A N 1
ATOM 800 C CA . PRO A 1 93 ? 3.475 -14.015 1.203 1.00 88.94 93 PRO A CA 1
ATOM 801 C C . PRO A 1 93 ? 4.126 -14.188 2.576 1.00 88.94 93 PRO A C 1
ATOM 803 O O . PRO A 1 93 ? 3.669 -14.964 3.412 1.00 88.94 93 PRO A O 1
ATOM 806 N N . GLN A 1 94 ? 5.209 -13.451 2.806 1.00 85.94 94 GLN A N 1
ATOM 807 C CA . GLN A 1 94 ? 5.909 -13.432 4.086 1.00 85.94 94 GLN A CA 1
ATOM 808 C C . GLN A 1 94 ? 5.628 -12.102 4.789 1.00 85.94 94 GLN A C 1
ATOM 810 O O . GLN A 1 94 ? 5.932 -11.051 4.211 1.00 85.94 94 GLN A O 1
ATOM 815 N N . PRO A 1 95 ? 5.073 -12.120 6.015 1.00 88.38 95 PRO A N 1
ATOM 816 C CA . PRO A 1 95 ? 4.943 -10.919 6.825 1.00 88.38 95 PRO A CA 1
ATOM 817 C C . PRO A 1 95 ? 6.304 -10.261 7.061 1.00 88.38 95 PRO A C 1
ATOM 819 O O . PRO A 1 95 ? 7.324 -10.936 7.228 1.00 88.38 95 PRO A O 1
ATOM 822 N N . PHE A 1 96 ? 6.325 -8.931 7.111 1.00 87.56 96 PHE A N 1
ATOM 823 C CA . PHE A 1 96 ? 7.521 -8.206 7.525 1.00 87.56 96 PHE A CA 1
ATOM 824 C C . PHE A 1 96 ? 7.762 -8.423 9.020 1.00 87.56 96 PHE A C 1
ATOM 826 O O . PHE A 1 96 ? 6.863 -8.238 9.839 1.00 87.56 96 PHE A O 1
ATOM 833 N N . LYS A 1 97 ? 8.987 -8.820 9.374 1.00 86.81 97 LYS A N 1
ATOM 834 C CA . LYS A 1 97 ? 9.418 -8.925 10.769 1.00 86.81 97 LYS A CA 1
ATOM 835 C C . LYS A 1 97 ? 9.877 -7.552 11.238 1.00 86.81 97 LYS A C 1
ATOM 837 O O . LYS A 1 97 ? 10.957 -7.099 10.866 1.00 86.81 97 LYS A O 1
ATOM 842 N N . TRP A 1 98 ? 9.046 -6.902 12.036 1.00 85.25 98 TRP A N 1
ATOM 843 C CA . TRP A 1 98 ? 9.377 -5.625 12.650 1.00 85.25 98 TRP A CA 1
ATOM 844 C C . TRP A 1 98 ? 10.318 -5.837 13.833 1.00 85.25 98 TRP A C 1
ATOM 846 O O . TRP A 1 98 ? 10.031 -6.628 14.727 1.00 85.25 98 TRP A O 1
ATOM 856 N N . THR A 1 99 ? 11.449 -5.136 13.831 1.00 80.19 99 THR A N 1
ATOM 857 C CA . THR A 1 99 ? 12.412 -5.140 14.945 1.00 80.19 99 THR A CA 1
ATOM 858 C C . THR A 1 99 ? 12.225 -3.947 15.875 1.00 80.19 99 THR A C 1
ATOM 860 O O . THR A 1 99 ? 12.646 -3.987 17.027 1.00 80.19 99 THR A O 1
ATOM 863 N N . PHE A 1 100 ? 11.577 -2.885 15.395 1.00 76.38 100 PHE A N 1
ATOM 864 C CA . PHE A 1 100 ? 11.280 -1.711 16.196 1.00 76.38 100 PHE A CA 1
ATOM 865 C C . PHE A 1 100 ? 10.081 -1.965 17.112 1.00 76.38 100 PHE A C 1
ATOM 867 O O . PHE A 1 100 ? 8.978 -2.237 16.644 1.00 76.38 100 PHE A O 1
ATOM 874 N N . ALA A 1 101 ? 10.298 -1.841 18.420 1.00 73.12 101 ALA A N 1
ATOM 875 C CA . ALA A 1 101 ? 9.290 -2.111 19.443 1.00 73.12 101 ALA A CA 1
ATOM 876 C C . ALA A 1 101 ? 8.524 -0.859 19.918 1.00 73.12 101 ALA A C 1
ATOM 878 O O . ALA A 1 101 ? 7.79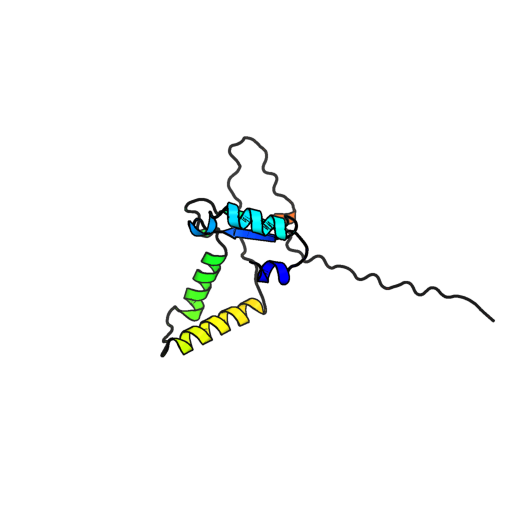1 -0.941 20.909 1.00 73.12 101 ALA A O 1
ATOM 879 N N . GLY A 1 102 ? 8.702 0.291 19.257 1.00 71.19 102 GLY A N 1
ATOM 880 C CA . GLY A 1 102 ? 8.160 1.568 19.724 1.00 71.19 102 GLY A CA 1
ATOM 881 C C . GLY A 1 102 ? 8.950 2.165 20.887 1.00 71.19 102 GLY A C 1
ATOM 882 O O . GLY A 1 102 ? 9.637 1.454 21.623 1.00 71.19 102 GLY A O 1
ATOM 883 N N . PHE A 1 103 ? 8.798 3.471 21.080 1.00 65.62 103 PHE A N 1
ATOM 884 C CA . PHE A 1 103 ? 9.129 4.120 22.347 1.00 65.62 103 PHE A CA 1
ATOM 885 C C . PHE A 1 103 ? 7.953 3.961 23.317 1.00 65.62 103 PHE A C 1
ATOM 887 O O . PHE A 1 103 ? 6.820 3.721 22.891 1.00 65.62 103 PHE A O 1
ATOM 894 N N . GLU A 1 104 ? 8.212 4.051 24.620 1.00 61.94 104 GLU A N 1
ATOM 895 C CA . GLU A 1 104 ? 7.125 4.224 25.584 1.00 61.94 104 GLU A CA 1
ATOM 896 C C . GLU A 1 104 ? 6.380 5.522 25.272 1.00 61.94 104 GLU A C 1
ATOM 898 O O . GLU A 1 104 ? 6.987 6.529 24.895 1.00 61.94 104 GLU A O 1
ATOM 903 N N . LEU A 1 105 ? 5.051 5.485 25.382 1.00 58.62 105 LEU A N 1
ATOM 904 C CA . LEU A 1 105 ? 4.261 6.698 25.262 1.00 58.62 105 LEU A CA 1
ATOM 905 C C . LEU A 1 105 ? 4.673 7.615 26.416 1.00 58.62 105 LEU A C 1
ATOM 907 O O . LEU A 1 105 ? 4.579 7.232 27.579 1.00 58.62 105 LEU A O 1
ATOM 911 N N . GLN A 1 106 ? 5.092 8.842 26.110 1.00 59.91 106 GLN A N 1
ATOM 912 C CA . GLN A 1 106 ? 5.439 9.852 27.122 1.00 59.91 106 GLN A CA 1
ATOM 913 C C . GLN A 1 106 ? 4.212 10.358 27.912 1.00 59.91 106 GLN A C 1
ATOM 915 O O . GLN A 1 106 ? 4.286 11.361 28.610 1.00 59.91 106 GLN A O 1
ATOM 920 N N . THR A 1 107 ? 3.071 9.676 27.800 1.00 64.06 107 THR A N 1
ATOM 921 C CA . THR A 1 107 ? 1.813 9.995 28.476 1.00 64.06 107 THR A CA 1
ATOM 922 C C . THR A 1 107 ? 1.754 9.487 29.919 1.00 64.06 107 THR A C 1
ATOM 924 O O . THR A 1 107 ? 0.762 9.738 30.590 1.00 64.06 107 THR A O 1
ATOM 927 N N . GLY A 1 108 ? 2.775 8.766 30.407 1.00 54.19 108 GLY A N 1
ATOM 928 C CA . GLY A 1 108 ? 2.784 8.172 31.755 1.00 54.19 108 GLY A CA 1
ATOM 929 C C . GLY A 1 108 ? 1.918 6.913 31.895 1.00 54.19 108 GLY A C 1
ATOM 930 O O . GLY A 1 108 ? 1.857 6.320 32.968 1.00 54.19 108 GLY A O 1
ATOM 931 N N . GLU A 1 109 ? 1.280 6.480 30.807 1.00 55.34 109 GLU A N 1
ATOM 932 C CA . GLU A 1 109 ? 0.470 5.265 30.754 1.00 55.34 109 GLU A CA 1
ATOM 933 C C . GLU A 1 109 ? 1.358 4.031 30.519 1.00 55.34 109 GLU A C 1
ATOM 935 O O . GLU A 1 109 ? 2.199 4.040 29.611 1.00 55.34 109 GLU A O 1
ATOM 940 N N . PRO A 1 110 ? 1.183 2.938 31.285 1.00 55.72 110 PRO A N 1
ATOM 941 C CA . PRO A 1 110 ? 1.990 1.739 31.121 1.00 55.72 110 PRO A CA 1
ATOM 942 C C . PRO A 1 110 ? 1.786 1.112 29.738 1.00 55.72 110 PRO A C 1
ATOM 944 O O . PRO A 1 110 ? 0.664 0.973 29.239 1.00 55.72 110 PRO A O 1
ATOM 947 N N . LYS A 1 111 ? 2.893 0.672 29.129 1.00 55.09 111 LYS A N 1
ATOM 948 C CA . LYS A 1 111 ? 2.927 0.034 27.808 1.00 55.09 111 LYS A CA 1
ATOM 949 C C . LYS A 1 111 ? 2.115 -1.267 27.805 1.00 55.09 111 LYS A C 1
ATOM 951 O O . LYS A 1 111 ? 2.636 -2.346 28.082 1.00 55.09 111 LYS A O 1
ATOM 956 N N . ARG A 1 112 ? 0.836 -1.197 27.431 1.00 57.03 112 ARG A N 1
ATOM 957 C CA . ARG A 1 112 ? 0.048 -2.385 27.080 1.00 57.03 112 ARG A CA 1
ATOM 958 C C . ARG A 1 112 ? 0.479 -2.832 25.689 1.00 57.03 112 ARG A C 1
ATOM 960 O O . ARG A 1 112 ? 0.042 -2.263 24.698 1.00 57.03 112 ARG A O 1
ATOM 967 N N . ILE A 1 113 ? 1.365 -3.824 25.605 1.00 56.69 113 ILE A N 1
ATOM 968 C CA . ILE A 1 113 ? 1.586 -4.555 24.351 1.00 56.69 113 ILE A CA 1
ATOM 969 C C . ILE A 1 113 ? 0.438 -5.563 24.249 1.00 56.69 113 ILE A C 1
ATOM 971 O O . ILE A 1 113 ? 0.424 -6.509 25.044 1.00 56.69 113 ILE A O 1
ATOM 975 N N . PRO A 1 114 ? -0.540 -5.383 23.347 1.00 53.41 114 PRO A N 1
ATOM 976 C CA . PRO A 1 114 ? -1.599 -6.364 23.207 1.00 53.41 114 PRO A CA 1
ATOM 977 C C . PRO A 1 114 ? -1.001 -7.684 22.682 1.00 53.41 114 PRO A C 1
ATOM 979 O O . PRO A 1 114 ? -0.014 -7.713 21.941 1.00 53.41 114 PRO A O 1
ATOM 982 N N . ALA A 1 115 ? -1.519 -8.808 23.188 1.00 53.09 115 ALA A N 1
ATOM 983 C CA . ALA A 1 115 ? -0.947 -10.141 22.966 1.00 53.09 115 ALA A CA 1
ATOM 984 C C . ALA A 1 115 ? -0.965 -10.574 21.483 1.00 53.09 115 ALA A C 1
ATOM 986 O O . ALA A 1 115 ? -0.184 -11.433 21.065 1.00 53.09 115 ALA A O 1
ATOM 987 N N . ASP A 1 116 ? -1.824 -9.948 20.683 1.00 50.75 116 ASP A N 1
ATOM 988 C CA . ASP A 1 116 ? -1.979 -10.125 19.239 1.00 50.75 116 ASP A CA 1
ATOM 989 C C . ASP A 1 116 ? -0.753 -9.658 18.438 1.00 50.75 116 ASP A C 1
ATOM 991 O O . ASP A 1 116 ? -0.389 -10.304 17.454 1.00 50.75 116 ASP A O 1
ATOM 995 N N . ALA A 1 117 ? -0.028 -8.637 18.910 1.00 48.84 117 ALA A N 1
ATOM 996 C CA . ALA A 1 117 ? 1.208 -8.159 18.285 1.00 48.84 117 ALA A CA 1
ATOM 997 C C . ALA A 1 117 ? 2.329 -9.221 18.269 1.00 48.84 117 ALA A C 1
ATOM 999 O O . ALA A 1 117 ? 3.302 -9.091 17.524 1.00 48.84 117 ALA A O 1
ATOM 1000 N N . ARG A 1 118 ? 2.203 -10.286 19.078 1.00 44.12 118 ARG A N 1
ATOM 1001 C CA . ARG A 1 118 ? 3.151 -11.414 19.135 1.00 44.12 118 ARG A CA 1
ATOM 1002 C C . ARG A 1 118 ? 2.660 -12.679 18.428 1.00 44.12 118 ARG A C 1
ATOM 1004 O O . ARG A 1 118 ? 3.446 -13.613 18.282 1.00 44.12 118 ARG A O 1
ATOM 1011 N N . SER A 1 119 ? 1.402 -12.746 17.989 1.00 39.12 119 SER A N 1
ATOM 1012 C CA . SER A 1 119 ? 0.805 -13.997 17.513 1.00 39.12 119 SER A CA 1
ATOM 1013 C C . SER A 1 119 ? 0.031 -13.818 16.211 1.00 39.12 119 SER A C 1
ATOM 1015 O O . SER A 1 119 ? -1.196 -13.850 16.188 1.00 39.12 119 SER A O 1
ATOM 1017 N N . ILE A 1 120 ? 0.752 -13.789 15.089 1.00 45.56 120 ILE A N 1
ATOM 1018 C CA . ILE A 1 120 ? 0.181 -14.244 13.815 1.00 45.56 120 ILE A CA 1
ATOM 1019 C C . ILE A 1 120 ? 0.243 -15.777 13.828 1.00 45.56 120 ILE A C 1
ATOM 1021 O O . ILE A 1 120 ? 1.116 -16.391 13.216 1.00 45.56 120 ILE A O 1
ATOM 1025 N N . ARG A 1 121 ? -0.649 -16.417 14.588 1.00 39.06 121 ARG A N 1
ATOM 1026 C CA . ARG A 1 121 ? -1.007 -17.817 14.335 1.00 39.06 121 ARG A CA 1
ATOM 1027 C C . ARG A 1 121 ? -2.314 -17.793 13.548 1.00 39.06 121 ARG A C 1
ATOM 1029 O O . ARG A 1 121 ? -3.266 -17.185 14.033 1.00 39.06 121 ARG A O 1
ATOM 1036 N N . PRO A 1 122 ? -2.390 -18.409 12.357 1.00 40.47 122 PRO A N 1
ATOM 1037 C CA . PRO A 1 122 ? -3.666 -18.541 11.670 1.00 40.47 122 PRO A CA 1
ATOM 1038 C C . PRO A 1 122 ? -4.613 -19.324 12.582 1.00 40.47 122 PRO A C 1
ATOM 1040 O O . PRO A 1 122 ? -4.247 -20.393 13.082 1.00 40.47 122 PRO A O 1
ATOM 1043 N N . SER A 1 123 ? -5.805 -18.775 12.841 1.00 41.94 123 SER A N 1
ATOM 1044 C CA . SER A 1 123 ? -6.825 -19.500 13.587 1.00 41.94 123 SER A CA 1
ATOM 1045 C C . SER A 1 123 ? -7.171 -20.748 12.782 1.00 41.94 123 SER A C 1
ATOM 1047 O O . SER A 1 123 ? -7.684 -20.705 11.664 1.00 41.94 123 SER A O 1
ATOM 1049 N N . THR A 1 124 ? -6.804 -21.903 13.318 1.00 41.59 124 THR A N 1
ATOM 1050 C CA . THR A 1 124 ? -7.273 -23.175 12.790 1.00 41.59 124 THR A CA 1
ATOM 1051 C C . THR A 1 124 ? -8.725 -23.267 13.226 1.00 41.59 124 THR A C 1
ATOM 1053 O O . THR A 1 124 ? -9.021 -23.671 14.348 1.00 41.59 124 THR A O 1
ATOM 1056 N N . SER A 1 125 ? -9.641 -22.824 12.362 1.00 43.84 125 SER A N 1
ATOM 1057 C CA . SER A 1 125 ? -11.052 -23.170 12.500 1.00 43.84 125 SER A CA 1
ATOM 1058 C C . SER A 1 125 ? -11.149 -24.689 12.386 1.00 43.84 125 SER A C 1
ATOM 1060 O O . SER A 1 125 ? -11.079 -25.274 11.303 1.00 43.84 125 SER A O 1
ATOM 1062 N N . ARG A 1 126 ? -11.185 -25.346 13.546 1.00 40.69 126 ARG A N 1
ATOM 1063 C CA . ARG A 1 126 ? -11.434 -26.775 13.678 1.00 40.69 126 ARG A CA 1
ATOM 1064 C C . ARG A 1 126 ? -12.862 -26.998 13.186 1.00 40.69 126 ARG A C 1
ATOM 1066 O O . ARG A 1 126 ? -13.813 -26.679 13.890 1.00 40.69 126 ARG A O 1
ATOM 1073 N N . ARG A 1 127 ? -13.014 -27.540 11.976 1.00 42.78 127 ARG A N 1
ATOM 1074 C CA . ARG A 1 127 ? -14.262 -28.188 11.563 1.00 42.78 127 ARG A CA 1
ATOM 1075 C C . ARG A 1 127 ? -14.565 -29.284 12.584 1.00 42.78 127 ARG A C 1
ATOM 1077 O O . ARG A 1 127 ? -13.823 -30.260 12.683 1.00 42.78 127 ARG A O 1
ATOM 1084 N N . THR A 1 128 ? -15.622 -29.104 13.361 1.00 43.34 128 THR A N 1
ATOM 1085 C CA . THR A 1 128 ? -16.251 -30.165 14.145 1.00 43.34 128 THR A CA 1
ATOM 1086 C C . THR A 1 128 ? -16.736 -31.248 13.175 1.00 43.34 128 THR A C 1
ATOM 1088 O O . THR A 1 128 ? -17.402 -30.908 12.194 1.00 43.34 128 THR A O 1
ATOM 1091 N N . PRO A 1 129 ? -16.427 -32.538 13.387 1.00 40.00 129 PRO A N 1
ATOM 1092 C CA . PRO A 1 129 ? -17.134 -33.588 12.676 1.00 40.00 129 PRO A CA 1
ATOM 1093 C C . PRO A 1 129 ? -18.561 -33.657 13.223 1.00 40.00 129 PRO A C 1
ATOM 1095 O O . PRO A 1 129 ? -18.773 -33.596 14.435 1.00 40.00 129 PRO A O 1
ATOM 1098 N N . ALA A 1 130 ? -19.533 -33.759 12.320 1.00 42.28 130 ALA A N 1
ATOM 1099 C CA . ALA A 1 130 ? -20.917 -34.027 12.670 1.00 42.28 130 ALA A CA 1
ATOM 1100 C C . ALA A 1 130 ? -21.000 -35.364 13.422 1.00 42.28 130 ALA A C 1
ATOM 1102 O O . ALA A 1 130 ? -20.506 -36.387 12.950 1.00 42.28 130 ALA A O 1
ATOM 1103 N N . SER A 1 131 ? -21.619 -35.344 14.598 1.00 41.16 131 SER A N 1
ATOM 1104 C CA . SER A 1 131 ? -21.999 -36.535 15.345 1.00 41.16 131 SER A CA 1
ATOM 1105 C C . SER A 1 131 ? -23.090 -37.283 14.578 1.00 41.16 131 SER A C 1
ATOM 1107 O O . SER A 1 131 ? -24.222 -36.810 14.490 1.00 41.16 131 SER A O 1
ATOM 1109 N N . SER A 1 132 ? -22.770 -38.452 14.030 1.00 43.59 132 SER A N 1
ATOM 1110 C CA . SER A 1 132 ? -23.770 -39.404 13.552 1.00 43.59 132 SER A CA 1
ATOM 1111 C C . SER A 1 132 ? -24.333 -40.176 14.746 1.00 43.59 132 SER A C 1
ATOM 1113 O O . SER A 1 132 ? -23.714 -41.121 15.234 1.00 43.59 132 SER A O 1
ATOM 1115 N N . SER A 1 133 ? -25.507 -39.767 15.219 1.00 41.19 133 SER A N 1
ATOM 1116 C CA . SER A 1 133 ? -26.360 -40.568 16.095 1.00 41.19 133 SER A CA 1
ATOM 1117 C C . SER A 1 133 ? -27.545 -41.090 15.288 1.00 41.19 133 SER A C 1
ATOM 1119 O O . SER A 1 133 ? -28.411 -40.314 14.887 1.00 41.19 133 SER A O 1
ATOM 1121 N N . SER A 1 134 ? -27.605 -42.399 15.068 1.00 39.56 134 SER A N 1
ATOM 1122 C CA . SER A 1 134 ? -28.862 -43.122 14.862 1.00 39.56 134 SER A CA 1
ATOM 1123 C C . SER A 1 134 ? -28.673 -44.556 15.340 1.00 39.56 134 SER A C 1
ATOM 1125 O O . SER A 1 134 ? -27.872 -45.317 14.804 1.00 39.56 134 SER A O 1
ATOM 1127 N N . SER A 1 135 ? -29.372 -44.852 16.426 1.00 41.28 135 SER A N 1
ATOM 1128 C CA . SER A 1 135 ? -29.592 -46.156 17.035 1.00 41.28 135 SER A CA 1
ATOM 1129 C C . SER A 1 135 ? -30.956 -46.705 16.600 1.00 41.28 135 SER A C 1
ATOM 1131 O O . SER A 1 135 ? -31.809 -45.928 16.173 1.00 41.28 135 SER A O 1
ATOM 1133 N N . HIS A 1 136 ? -31.165 -48.000 16.873 1.00 34.94 136 HIS A N 1
ATOM 1134 C CA . HIS A 1 136 ? -32.378 -48.831 16.719 1.00 34.94 136 HIS A CA 1
ATOM 1135 C C . HIS A 1 136 ? -32.479 -49.525 15.352 1.00 34.94 136 HIS A C 1
ATOM 1137 O O . HIS A 1 136 ? -32.356 -48.881 14.324 1.00 34.94 136 HIS A O 1
ATOM 1143 N N . GLY A 1 137 ? -32.696 -50.834 15.250 1.00 40.31 137 GLY A N 1
ATOM 1144 C CA . GLY A 1 137 ? -33.095 -51.837 16.235 1.00 40.31 137 GLY A CA 1
ATOM 1145 C C . GLY A 1 137 ? -33.928 -52.905 15.513 1.00 40.31 137 GLY A C 1
ATOM 1146 O O . GLY A 1 137 ? -34.711 -52.538 14.642 1.00 40.31 137 GLY A O 1
ATOM 1147 N N . ALA A 1 138 ? -33.760 -54.163 15.941 1.00 38.41 138 ALA A N 1
ATOM 1148 C CA . ALA A 1 138 ? -34.373 -55.410 15.452 1.00 38.41 138 ALA A CA 1
ATOM 1149 C C . ALA A 1 138 ? -33.834 -55.972 14.125 1.00 38.41 138 ALA A C 1
ATOM 1151 O O . ALA A 1 138 ? -33.973 -55.318 13.071 1.00 38.41 138 ALA A O 1
#

Foldseek 3Di:
DVVVCVVCVDAAAEAEDEPDPVLVPVVVVVVVCVVSVVRYHYHYDPPPPCVVPVVVVVVVVCCVPQPVPDDDPDPVSSVVSVVVVVVVCVVPPDDDDDPDPDDPDPPPDDDDPDPVVVDPDPPPPPDDPDDDDDDDDD

Solvent-accessible surface area (backbone atoms only — not comparable to full-atom values): 9281 Å² total; per-residue (Å²): 106,69,67,55,46,66,75,50,75,69,73,79,42,78,44,82,39,68,84,55,73,84,74,67,48,57,68,61,54,51,56,50,24,62,77,61,74,62,33,60,44,83,41,67,52,61,86,94,39,63,90,78,36,67,67,55,55,49,47,56,49,45,40,63,74,62,54,57,93,53,86,68,94,42,71,67,56,47,50,50,55,50,52,50,52,52,53,58,44,66,76,64,72,74,82,84,83,78,83,79,84,72,77,78,62,92,79,82,58,80,82,78,76,62,74,63,86,76,51,93,64,81,81,76,80,74,78,76,79,82,83,87,82,86,83,89,80,136